Protein AF-A0A3C2DZD5-F1 (afdb_monomer)

Sequence (67 aa):
VGDSLRTDITGAENAGIDSLLVTDGLHREEIGLAMGETPDPVRLAGFCMAAGHFPNGAITSFRWNGE

Secondary structure (DSSP, 8-state):
-BS-IIIIIHHHHHHT---EEETTSTTTTTTTPPTTPPPPHHHHHHHHHHHT---SEEES-------

Radius of gyration: 11.72 Å; Cα contacts (8 Å, |Δi|>4): 98; chains: 1; bounding box: 23×34×27 Å

Nearest PDB structures (foldseek):
  2pd9-assembly1_A  TM=3.721E-01  e=4.879E+00  Homo sapiens
  2pdw-assembly1_A  TM=3.042E-01  e=2.261E+00  Homo sapiens
  2ikj-assembly1_A  TM=3.088E-01  e=2.789E+00  Homo sapiens
  5ls3-assembly2_A  TM=3.451E-01  e=8.535E+00  Pseudomonas aeruginosa

Solvent-accessible surface area (backbone atoms only — not comparable to full-atom values): 4133 Å² total; per-residue (Å²): 105,37,42,40,59,85,55,44,40,46,47,24,60,75,69,74,47,88,28,35,36,26,56,65,43,88,44,21,74,83,72,70,49,60,94,89,50,75,74,55,65,69,59,51,51,50,53,29,60,75,71,73,44,82,58,79,41,75,44,47,75,88,84,78,98,81,128

Foldseek 3Di:
DEADQVPQQVVCVVVVHAFEHAPQPDCVVVLPHDHPDDRDPVSVVVVCVVVVGDHPYYDNDDDDPDD

pLDDT: mean 83.99, std 14.01, range [48.12, 98.31]

Structure (mmCIF, N/CA/C/O backbone):
data_AF-A0A3C2DZD5-F1
#
_entry.id   AF-A0A3C2DZD5-F1
#
loop_
_atom_site.group_PDB
_atom_site.id
_atom_site.type_symbol
_atom_site.label_atom_id
_atom_site.label_alt_id
_atom_site.label_comp_id
_atom_site.label_asym_id
_atom_site.label_entity_id
_atom_site.label_seq_id
_atom_site.pdbx_PDB_ins_code
_atom_site.Cartn_x
_atom_site.Cartn_y
_atom_site.Cartn_z
_atom_site.occupancy
_atom_site.B_iso_or_equiv
_atom_site.auth_seq_id
_atom_site.auth_comp_id
_atom_site.auth_asym_id
_atom_site.auth_atom_id
_atom_site.pdbx_PDB_model_num
ATOM 1 N N . VAL A 1 1 ? -1.821 6.286 3.299 1.00 94.56 1 VAL A N 1
ATOM 2 C CA . VAL A 1 1 ? -0.984 6.226 2.077 1.00 94.56 1 VAL A CA 1
ATOM 3 C C . VAL A 1 1 ? 0.439 5.981 2.529 1.00 94.56 1 VAL A C 1
ATOM 5 O O . VAL A 1 1 ? 0.870 6.715 3.408 1.00 94.56 1 VAL A O 1
ATOM 8 N N . GLY A 1 2 ? 1.125 4.971 2.006 1.00 93.62 2 GLY A N 1
ATOM 9 C CA . GLY A 1 2 ? 2.488 4.632 2.429 1.00 93.62 2 GLY A CA 1
ATOM 10 C C . GLY A 1 2 ? 3.041 3.437 1.662 1.00 93.62 2 GLY A C 1
ATOM 11 O O . GLY A 1 2 ? 2.325 2.861 0.849 1.00 93.62 2 GLY A O 1
ATOM 12 N N . ASP A 1 3 ? 4.301 3.091 1.876 1.00 91.56 3 ASP A N 1
ATOM 13 C CA . ASP A 1 3 ? 5.053 2.088 1.112 1.00 91.56 3 ASP A CA 1
ATOM 14 C C . ASP A 1 3 ? 5.394 0.821 1.912 1.00 91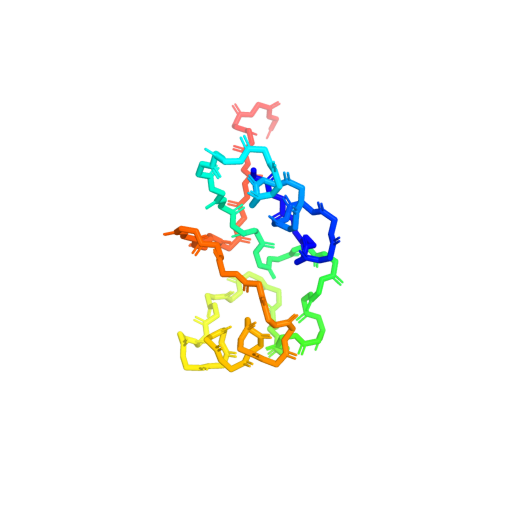.56 3 ASP A C 1
ATOM 16 O O . ASP A 1 3 ? 6.024 -0.107 1.394 1.00 91.56 3 ASP A O 1
ATOM 20 N N . SER A 1 4 ? 4.966 0.760 3.171 1.00 91.00 4 SER A N 1
ATOM 21 C CA . SER A 1 4 ? 5.229 -0.352 4.072 1.00 91.00 4 SER A CA 1
ATOM 22 C C . SER A 1 4 ? 3.934 -0.991 4.562 1.00 91.00 4 SER A C 1
ATOM 24 O O . SER A 1 4 ? 3.109 -0.359 5.228 1.00 91.00 4 SER A O 1
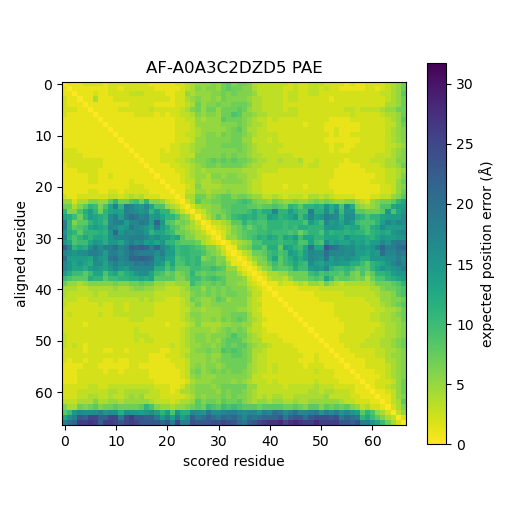ATOM 26 N N . LEU A 1 5 ? 3.782 -2.294 4.291 1.00 91.38 5 LEU A N 1
ATOM 27 C CA . LEU A 1 5 ? 2.654 -3.072 4.810 1.00 91.38 5 LEU A CA 1
ATOM 28 C C . LEU A 1 5 ? 2.642 -3.079 6.343 1.00 91.38 5 LEU A C 1
ATOM 30 O O . LEU A 1 5 ? 1.601 -2.841 6.940 1.00 91.38 5 LEU A O 1
ATOM 34 N N . ARG A 1 6 ? 3.810 -3.283 6.967 1.00 91.19 6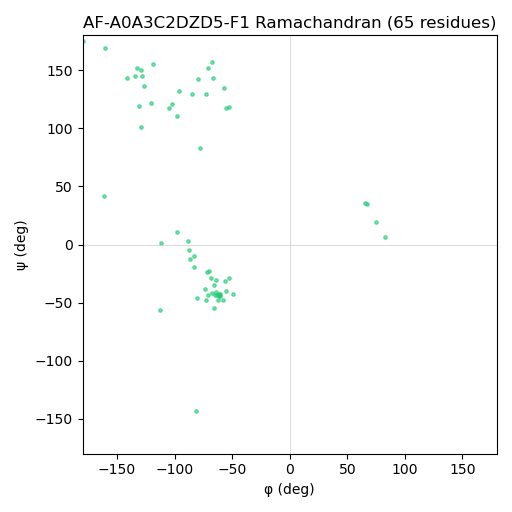 ARG A N 1
ATOM 35 C CA . ARG A 1 6 ? 3.964 -3.477 8.419 1.00 91.19 6 ARG A CA 1
ATOM 36 C C . ARG A 1 6 ? 3.752 -2.209 9.248 1.00 91.19 6 ARG A C 1
ATOM 38 O O . ARG A 1 6 ? 3.517 -2.295 10.452 1.00 91.19 6 ARG A O 1
ATOM 45 N N . THR A 1 7 ? 3.929 -1.034 8.650 1.00 92.75 7 THR A N 1
ATOM 46 C CA . THR A 1 7 ? 3.804 0.242 9.369 1.00 92.75 7 THR A CA 1
ATOM 47 C C . THR A 1 7 ? 2.601 1.026 8.886 1.00 92.75 7 THR A C 1
ATOM 49 O O . THR A 1 7 ? 1.722 1.329 9.689 1.00 92.75 7 THR A O 1
ATOM 52 N N . ASP A 1 8 ? 2.519 1.319 7.591 1.00 95.62 8 ASP A N 1
ATOM 53 C CA . ASP A 1 8 ? 1.524 2.257 7.075 1.00 95.62 8 ASP A CA 1
ATOM 54 C C . ASP A 1 8 ? 0.168 1.581 6.912 1.00 95.62 8 ASP A C 1
ATOM 56 O O . ASP A 1 8 ? -0.851 2.125 7.342 1.00 95.62 8 ASP A O 1
ATOM 60 N N . ILE A 1 9 ? 0.155 0.381 6.319 1.00 96.00 9 ILE A N 1
ATOM 61 C CA . ILE A 1 9 ? -1.090 -0.361 6.093 1.00 96.00 9 ILE A CA 1
ATOM 62 C C . ILE A 1 9 ? -1.613 -0.925 7.412 1.00 96.00 9 ILE A C 1
ATOM 64 O O . ILE A 1 9 ? -2.760 -0.656 7.753 1.00 96.00 9 ILE A O 1
ATOM 68 N N . THR A 1 10 ? -0.767 -1.569 8.223 1.00 96.88 10 THR A N 1
ATOM 69 C CA . THR A 1 10 ? -1.146 -1.986 9.586 1.00 96.88 10 THR A CA 1
ATOM 70 C C . THR A 1 10 ? -1.641 -0.804 10.430 1.00 96.88 10 THR A C 1
ATOM 72 O O . THR A 1 10 ? -2.600 -0.932 11.190 1.00 96.88 10 THR A O 1
ATOM 75 N N . GLY A 1 11 ? -1.010 0.369 10.309 1.00 97.75 11 GLY A N 1
ATOM 76 C CA . GLY A 1 11 ? -1.438 1.577 11.013 1.00 97.75 11 GLY A CA 1
ATOM 77 C C . GLY A 1 11 ? -2.832 2.044 10.591 1.00 97.75 11 GLY A C 1
ATOM 78 O O . GLY A 1 11 ? -3.654 2.368 11.447 1.00 97.75 11 GLY A O 1
ATOM 79 N N . ALA A 1 12 ? -3.116 2.037 9.288 1.00 98.06 12 ALA A N 1
ATOM 80 C CA . ALA A 1 12 ? -4.425 2.397 8.756 1.00 98.06 12 ALA A CA 1
ATOM 81 C C . ALA A 1 12 ? -5.521 1.383 9.127 1.00 98.06 12 ALA A C 1
ATOM 83 O O . ALA A 1 12 ? -6.602 1.798 9.543 1.00 98.06 12 ALA A O 1
ATOM 84 N N . GLU A 1 13 ? -5.230 0.078 9.065 1.00 97.50 13 GLU A N 1
ATOM 85 C CA . GLU A 1 13 ? -6.139 -0.984 9.523 1.00 97.50 13 GLU A CA 1
ATOM 86 C C . GLU A 1 13 ? -6.505 -0.796 11.002 1.00 97.50 13 GLU A C 1
ATOM 88 O O . GLU A 1 13 ? -7.684 -0.780 11.355 1.00 97.50 13 GLU A O 1
ATOM 93 N N . ASN A 1 14 ? -5.509 -0.556 11.862 1.00 97.81 14 ASN A N 1
ATOM 94 C CA . ASN A 1 14 ? -5.722 -0.303 13.292 1.00 97.81 14 ASN A CA 1
ATOM 95 C C . ASN A 1 14 ? -6.517 0.982 13.565 1.00 97.81 14 ASN A C 1
ATOM 97 O O . ASN A 1 14 ? -7.231 1.069 14.563 1.00 97.81 14 ASN A O 1
ATOM 101 N N . ALA A 1 15 ? -6.381 1.985 12.699 1.00 97.94 15 ALA A N 1
ATOM 102 C CA . ALA A 1 15 ? -7.130 3.233 12.785 1.00 97.94 15 ALA A CA 1
ATOM 103 C C . ALA A 1 15 ? -8.532 3.146 12.151 1.00 97.94 15 ALA A C 1
ATOM 105 O O . ALA A 1 15 ? -9.324 4.071 12.325 1.00 97.94 15 ALA A O 1
ATOM 106 N N . GLY A 1 16 ? -8.850 2.065 11.428 1.00 97.88 16 GLY A N 1
ATOM 107 C CA . GLY A 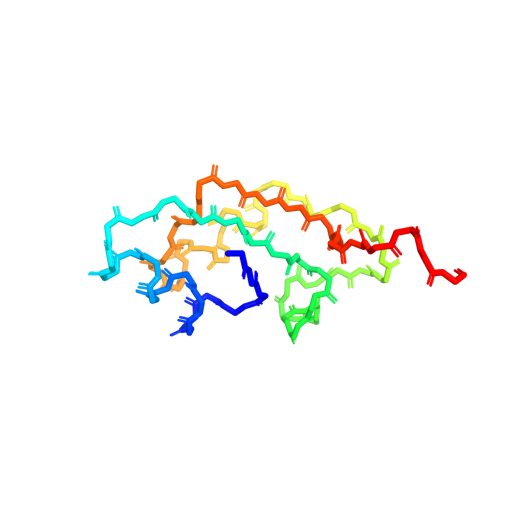1 16 ? -10.120 1.904 10.721 1.00 97.88 16 GLY A CA 1
ATOM 108 C C . GLY A 1 16 ? -10.301 2.882 9.556 1.00 97.88 16 GLY A C 1
ATOM 109 O O . GLY A 1 16 ? -11.417 3.348 9.326 1.00 97.88 16 GLY A O 1
ATOM 110 N N . ILE A 1 17 ? -9.218 3.230 8.854 1.00 98.06 17 ILE A N 1
ATOM 111 C CA . ILE A 1 17 ? -9.237 4.159 7.714 1.00 98.06 17 ILE A CA 1
ATOM 112 C C . ILE A 1 17 ? -8.769 3.488 6.425 1.00 98.06 17 ILE A C 1
ATOM 114 O O . ILE A 1 17 ? -7.970 2.551 6.449 1.00 98.06 17 ILE A O 1
ATOM 118 N N . ASP A 1 18 ? -9.212 4.031 5.292 1.00 98.31 18 ASP A N 1
ATOM 119 C CA . ASP A 1 18 ? -8.763 3.563 3.986 1.00 98.31 18 ASP A CA 1
ATOM 120 C C . ASP A 1 18 ? -7.272 3.851 3.762 1.00 98.31 18 ASP A C 1
ATOM 122 O O . ASP A 1 18 ? -6.726 4.894 4.142 1.00 98.31 18 ASP A O 1
ATOM 126 N N . SER A 1 19 ? -6.606 2.919 3.092 1.00 97.44 19 SER A N 1
ATOM 127 C CA . SER A 1 19 ? -5.177 2.947 2.834 1.00 97.44 19 SER A CA 1
ATOM 128 C C . SER A 1 19 ? -4.850 2.728 1.360 1.00 97.44 19 SER A C 1
ATOM 130 O O . SER A 1 19 ? -5.562 2.063 0.610 1.00 97.44 19 SER A O 1
ATOM 132 N N . LEU A 1 20 ? -3.737 3.326 0.940 1.00 95.94 20 LEU A N 1
ATOM 133 C CA . LEU A 1 20 ? -3.214 3.239 -0.416 1.00 95.94 20 LEU A CA 1
ATOM 134 C C . LEU A 1 20 ? -1.734 2.876 -0.326 1.00 95.94 20 LEU A C 1
ATOM 136 O O . LEU A 1 20 ? -0.965 3.633 0.276 1.00 95.94 20 LEU A O 1
ATOM 140 N N . LEU A 1 21 ? -1.362 1.732 -0.896 1.00 93.69 21 LEU A N 1
ATOM 141 C CA . LEU A 1 21 ? 0.015 1.248 -0.925 1.00 93.69 21 LEU A CA 1
ATOM 142 C C . LEU A 1 21 ? 0.776 1.861 -2.108 1.00 93.69 21 LEU A C 1
ATOM 144 O O . LEU A 1 21 ? 0.309 1.811 -3.244 1.00 93.69 21 LEU A O 1
ATOM 148 N N . VAL A 1 22 ? 1.955 2.416 -1.847 1.00 91.62 22 VAL A N 1
ATOM 149 C CA . VAL A 1 22 ? 2.884 2.937 -2.852 1.00 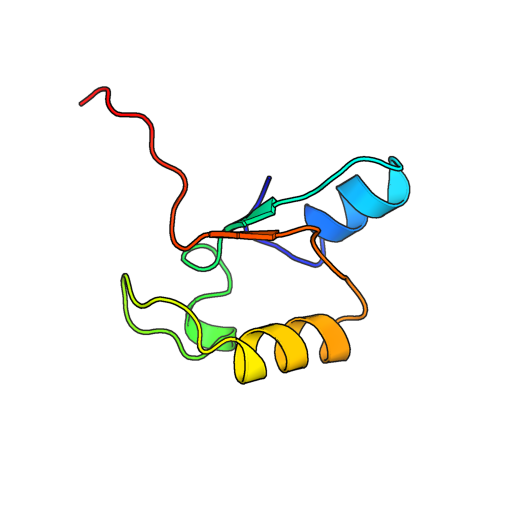91.62 22 VAL A CA 1
ATOM 150 C C . VAL A 1 22 ? 3.944 1.875 -3.123 1.00 91.62 22 VAL A C 1
ATOM 152 O O . VAL A 1 22 ? 4.760 1.567 -2.260 1.00 91.62 22 VAL A O 1
ATOM 155 N N . THR A 1 23 ? 3.922 1.278 -4.312 1.00 87.12 23 THR A N 1
ATOM 156 C CA . THR A 1 23 ? 4.693 0.055 -4.587 1.00 87.12 23 THR A CA 1
ATOM 157 C C . THR A 1 23 ? 6.127 0.304 -5.040 1.00 87.12 23 THR A C 1
ATOM 159 O O . THR A 1 23 ? 6.917 -0.634 -5.085 1.00 87.12 23 THR A O 1
ATOM 162 N N . ASP A 1 24 ? 6.481 1.543 -5.387 1.00 77.56 24 ASP A N 1
ATOM 163 C CA . ASP A 1 24 ? 7.853 1.917 -5.744 1.00 77.56 24 ASP A CA 1
ATOM 164 C C . ASP A 1 24 ? 8.723 2.347 -4.538 1.00 77.56 24 ASP A C 1
ATOM 166 O O . ASP A 1 24 ? 9.897 2.677 -4.708 1.00 77.56 24 ASP A O 1
ATOM 170 N N . GLY A 1 25 ? 8.195 2.293 -3.314 1.00 70.81 25 GLY A N 1
ATOM 171 C CA . GLY A 1 25 ? 8.956 2.605 -2.100 1.00 70.81 25 GLY A CA 1
ATOM 172 C C . GLY A 1 25 ? 9.834 1.451 -1.591 1.00 70.81 25 GLY A C 1
ATOM 173 O O . GLY A 1 25 ? 10.423 0.696 -2.366 1.00 70.81 25 GLY A O 1
ATOM 174 N N . LEU A 1 26 ? 9.928 1.312 -0.267 1.00 66.19 26 LEU A N 1
ATOM 175 C CA . LEU A 1 26 ? 10.875 0.459 0.464 1.00 66.19 26 LEU A CA 1
ATOM 176 C C . LEU A 1 26 ? 10.897 -1.020 0.029 1.00 66.19 26 LEU A C 1
ATOM 178 O O . LEU A 1 26 ? 11.938 -1.662 0.110 1.00 66.19 26 LEU A O 1
ATOM 182 N N . HIS A 1 27 ? 9.779 -1.556 -0.465 1.00 60.81 27 HIS A N 1
ATOM 183 C CA . HIS A 1 27 ? 9.630 -2.979 -0.801 1.00 60.81 27 HIS A CA 1
ATOM 184 C C . HIS A 1 27 ? 9.829 -3.280 -2.298 1.00 60.81 27 HIS A C 1
ATOM 186 O O . HIS A 1 27 ? 9.538 -4.387 -2.744 1.00 60.81 27 HIS A O 1
ATOM 192 N N . ARG A 1 28 ? 10.325 -2.324 -3.099 1.00 62.19 28 ARG A N 1
ATOM 193 C CA . ARG A 1 28 ? 10.483 -2.468 -4.563 1.00 62.19 28 ARG A CA 1
ATOM 194 C C . ARG A 1 28 ? 11.190 -3.773 -4.971 1.00 62.19 28 ARG A C 1
ATOM 196 O O . ARG A 1 28 ? 10.748 -4.446 -5.901 1.00 62.19 28 ARG A O 1
ATOM 203 N N . GLU A 1 29 ? 12.249 -4.146 -4.254 1.00 61.34 29 GLU A N 1
ATOM 204 C CA . GLU A 1 29 ? 13.009 -5.382 -4.493 1.00 61.34 29 GLU A CA 1
ATOM 205 C C . GLU A 1 29 ? 12.257 -6.638 -4.026 1.00 61.34 29 GLU A C 1
ATOM 207 O O . GLU A 1 29 ? 12.257 -7.649 -4.726 1.00 61.34 29 GLU A O 1
ATOM 212 N N . GLU A 1 30 ? 11.552 -6.567 -2.893 1.00 59.91 30 GLU A N 1
ATOM 213 C CA . GLU A 1 30 ? 10.770 -7.682 -2.336 1.00 59.91 30 GLU A CA 1
ATOM 214 C C . GLU A 1 30 ? 9.544 -8.032 -3.192 1.00 59.91 30 GLU A C 1
ATOM 216 O O . GLU A 1 30 ? 9.133 -9.190 -3.259 1.00 59.91 30 GLU A O 1
ATOM 221 N N . ILE A 1 31 ? 8.990 -7.046 -3.901 1.00 62.12 31 ILE A N 1
ATOM 222 C CA . ILE A 1 31 ? 7.867 -7.229 -4.831 1.00 62.12 31 ILE A CA 1
ATOM 223 C C . ILE A 1 31 ? 8.382 -7.606 -6.243 1.00 62.12 31 ILE A C 1
ATOM 225 O O . ILE A 1 31 ? 7.602 -7.935 -7.142 1.00 62.12 31 ILE A O 1
ATOM 229 N N . GLY A 1 32 ? 9.707 -7.615 -6.447 1.00 58.47 32 GLY A N 1
ATOM 230 C CA . GLY A 1 32 ? 10.351 -7.973 -7.710 1.00 58.47 32 GLY A CA 1
ATOM 231 C C . GLY A 1 32 ? 10.053 -6.992 -8.842 1.00 58.47 32 GLY A C 1
ATOM 232 O O . GLY A 1 32 ? 9.887 -7.428 -9.982 1.00 58.47 32 GLY A O 1
ATOM 233 N N . LEU A 1 33 ? 9.936 -5.697 -8.525 1.00 60.72 33 LEU A N 1
ATOM 234 C CA . LEU A 1 33 ? 9.589 -4.647 -9.481 1.00 60.72 33 LEU A CA 1
ATOM 235 C C . LEU A 1 33 ? 10.828 -3.948 -10.029 1.00 60.72 33 LEU A C 1
ATOM 237 O O . LEU A 1 33 ? 11.677 -3.477 -9.269 1.00 60.72 33 LEU A O 1
ATOM 241 N N . ALA A 1 34 ? 10.896 -3.791 -11.353 1.00 58.91 34 ALA A N 1
ATOM 242 C CA . ALA A 1 34 ? 11.817 -2.833 -11.946 1.00 58.91 34 ALA A CA 1
ATOM 243 C C . ALA A 1 34 ? 11.390 -1.391 -11.604 1.00 58.91 34 ALA A C 1
ATOM 245 O O . ALA A 1 34 ? 10.230 -1.106 -11.287 1.00 58.91 34 ALA A O 1
ATOM 246 N N . MET A 1 35 ? 12.336 -0.446 -11.662 1.00 55.56 35 MET A N 1
ATOM 247 C CA . MET A 1 35 ? 12.045 0.963 -11.389 1.00 55.56 35 MET A CA 1
ATOM 248 C C . MET A 1 35 ? 10.909 1.492 -12.285 1.00 55.56 35 MET A C 1
ATOM 250 O O . MET A 1 35 ? 11.072 1.566 -13.497 1.00 55.56 35 MET A O 1
ATOM 254 N N . GLY A 1 36 ? 9.785 1.914 -11.690 1.00 57.59 36 GLY A N 1
ATOM 255 C CA . GLY A 1 36 ? 8.669 2.538 -12.413 1.00 57.59 36 GLY A CA 1
ATOM 256 C C . GLY A 1 36 ? 7.695 1.561 -13.080 1.00 57.59 36 GLY A C 1
ATOM 257 O O . GLY A 1 36 ? 6.796 2.007 -13.789 1.00 57.59 36 GLY A O 1
ATOM 258 N N . GLU A 1 37 ? 7.843 0.257 -12.847 1.00 66.19 37 GLU A N 1
ATOM 259 C CA . GLU A 1 37 ? 6.923 -0.752 -13.364 1.00 66.19 37 GLU A CA 1
ATOM 260 C C . GLU A 1 37 ? 5.652 -0.841 -12.504 1.00 66.19 37 GLU A C 1
ATOM 262 O O . GLU A 1 37 ? 5.684 -0.710 -11.275 1.00 66.19 37 GLU A O 1
ATOM 267 N N . THR A 1 38 ? 4.504 -1.043 -13.151 1.00 68.00 38 THR A N 1
ATOM 268 C CA . THR A 1 38 ? 3.261 -1.351 -12.441 1.00 68.00 38 THR A CA 1
ATOM 269 C C . THR A 1 38 ? 3.338 -2.785 -11.919 1.00 68.00 38 THR A C 1
ATOM 271 O O . THR A 1 38 ? 3.631 -3.684 -12.706 1.00 68.00 38 THR A O 1
ATOM 274 N N . PRO A 1 39 ? 3.062 -3.030 -10.627 1.00 71.56 39 PRO A N 1
ATOM 275 C CA . PRO A 1 39 ? 3.058 -4.382 -10.102 1.00 71.5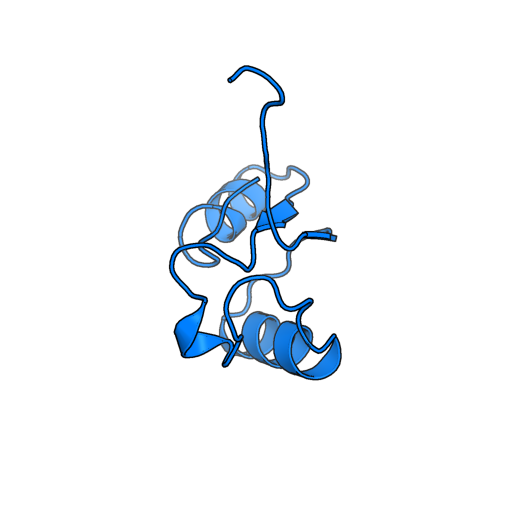6 39 PRO A CA 1
ATOM 276 C C . PRO A 1 39 ? 2.092 -5.283 -10.846 1.00 71.56 39 PRO A C 1
ATOM 278 O O . PRO A 1 39 ? 0.935 -4.916 -11.051 1.00 71.56 39 PRO A O 1
ATOM 281 N N . ASP A 1 40 ? 2.559 -6.488 -11.177 1.00 81.31 40 ASP A N 1
ATOM 282 C CA . ASP A 1 40 ? 1.673 -7.588 -11.533 1.00 81.31 40 ASP A CA 1
ATOM 283 C C . ASP A 1 40 ? 0.633 -7.741 -10.401 1.00 81.31 40 ASP A C 1
ATOM 285 O O . ASP A 1 40 ? 1.020 -8.009 -9.253 1.00 81.31 40 ASP A O 1
ATOM 289 N N . PRO A 1 41 ? -0.673 -7.571 -10.688 1.00 83.31 41 PRO A N 1
ATOM 290 C CA . PRO A 1 41 ? -1.716 -7.632 -9.669 1.00 83.31 41 PRO A CA 1
ATOM 291 C C . PRO A 1 41 ? -1.727 -8.948 -8.883 1.00 83.31 41 PRO A C 1
ATOM 293 O O . PRO A 1 41 ? -2.049 -8.951 -7.696 1.00 83.31 41 PRO A O 1
ATOM 296 N N . VAL A 1 42 ? -1.344 -10.063 -9.513 1.00 86.69 42 VAL A N 1
ATOM 297 C CA . VAL A 1 42 ? -1.278 -11.385 -8.876 1.00 86.69 42 VAL A CA 1
ATOM 298 C C . VAL A 1 42 ? -0.122 -11.442 -7.884 1.00 86.69 42 VAL A C 1
ATOM 300 O O . VAL A 1 42 ? -0.296 -11.924 -6.764 1.00 86.69 42 VAL A O 1
ATOM 303 N N . ARG A 1 43 ? 1.053 -10.915 -8.253 1.00 82.88 43 ARG A N 1
ATOM 304 C CA . ARG A 1 43 ? 2.201 -10.846 -7.332 1.00 82.88 43 ARG A CA 1
ATOM 305 C C . ARG A 1 43 ? 1.919 -9.926 -6.155 1.00 82.88 43 ARG A C 1
ATOM 307 O O . ARG A 1 43 ? 2.206 -10.295 -5.020 1.00 82.88 43 ARG A O 1
ATOM 314 N N . LEU A 1 44 ? 1.320 -8.765 -6.416 1.00 86.31 44 LEU A N 1
ATOM 315 C CA . LEU A 1 44 ? 0.959 -7.813 -5.372 1.00 86.31 44 LEU A CA 1
ATOM 316 C C . LEU A 1 44 ? -0.050 -8.412 -4.385 1.00 86.31 44 LEU A C 1
ATOM 318 O O . LEU A 1 44 ? 0.122 -8.278 -3.174 1.00 86.31 44 LEU A O 1
ATOM 322 N N . ALA A 1 45 ? -1.064 -9.121 -4.888 1.00 88.75 45 ALA A N 1
ATOM 323 C CA . ALA A 1 45 ? -2.011 -9.840 -4.044 1.00 88.75 45 ALA A CA 1
ATOM 324 C C . ALA A 1 45 ? -1.317 -10.928 -3.208 1.00 88.75 45 ALA A C 1
ATOM 326 O O . ALA A 1 45 ? -1.585 -11.045 -2.013 1.00 88.75 45 ALA A O 1
ATOM 327 N N . GLY A 1 46 ? -0.388 -11.684 -3.805 1.00 88.31 46 GLY A N 1
ATOM 328 C CA . GLY A 1 46 ? 0.418 -12.682 -3.097 1.00 88.31 46 GLY A CA 1
ATOM 329 C C . GLY A 1 46 ? 1.266 -12.082 -1.971 1.00 88.31 46 GLY A C 1
ATOM 330 O O . GLY A 1 46 ? 1.293 -12.629 -0.871 1.00 88.31 46 GLY A O 1
ATOM 331 N N . PHE A 1 47 ? 1.895 -10.932 -2.217 1.00 86.06 47 PHE A N 1
ATOM 332 C CA . PHE A 1 47 ? 2.670 -10.189 -1.222 1.00 86.06 47 PHE A CA 1
ATOM 333 C C . PHE A 1 47 ? 1.799 -9.715 -0.047 1.00 86.06 47 PHE A C 1
ATOM 335 O O . PHE A 1 47 ? 2.131 -9.970 1.110 1.00 86.06 47 PHE A O 1
ATOM 342 N N . CYS A 1 48 ? 0.640 -9.114 -0.336 1.00 91.69 48 CYS A N 1
ATOM 343 C CA . CYS A 1 48 ? -0.316 -8.684 0.691 1.00 91.69 48 CYS A CA 1
ATOM 344 C C . CYS A 1 48 ? -0.832 -9.872 1.519 1.00 91.69 48 CYS A C 1
ATOM 346 O O . CYS A 1 48 ? -0.859 -9.819 2.746 1.00 91.69 48 CYS A O 1
ATOM 348 N N . MET A 1 49 ? -1.175 -10.980 0.855 1.00 93.19 49 MET A N 1
ATOM 349 C CA . MET A 1 49 ? -1.654 -12.197 1.512 1.00 93.19 49 MET A CA 1
ATOM 350 C C . MET A 1 49 ? -0.590 -12.832 2.415 1.00 93.19 49 MET A C 1
ATOM 352 O O . MET A 1 49 ? -0.919 -13.271 3.513 1.00 93.19 49 MET A O 1
ATOM 356 N N . ALA A 1 50 ? 0.673 -12.863 1.982 1.00 89.81 50 ALA A N 1
ATOM 357 C CA . ALA A 1 50 ? 1.776 -13.386 2.787 1.00 89.81 50 ALA A CA 1
ATOM 358 C C . ALA A 1 50 ? 2.041 -12.536 4.042 1.00 89.81 50 ALA A C 1
ATOM 360 O O . ALA A 1 50 ? 2.386 -13.081 5.088 1.00 89.81 50 ALA A O 1
ATOM 361 N N . ALA A 1 51 ? 1.858 -11.217 3.943 1.00 90.06 51 ALA A N 1
ATOM 362 C CA . ALA A 1 51 ? 2.013 -10.287 5.058 1.00 90.06 51 ALA A CA 1
ATOM 363 C C . ALA A 1 51 ? 0.768 -10.184 5.960 1.00 90.06 51 ALA A C 1
ATOM 365 O O . ALA A 1 51 ? 0.883 -9.728 7.093 1.00 90.06 51 ALA A O 1
ATOM 366 N N . GLY A 1 52 ? -0.409 -10.593 5.474 1.00 95.00 52 GLY A N 1
ATOM 367 C CA . GLY A 1 52 ? -1.674 -10.518 6.211 1.00 95.00 52 GLY A CA 1
ATOM 368 C C . GLY A 1 52 ? -2.280 -9.113 6.308 1.00 95.00 52 GLY A C 1
ATOM 369 O O . GLY A 1 52 ? -3.118 -8.893 7.177 1.00 95.00 52 GLY A O 1
ATOM 370 N N . HIS A 1 53 ? -1.874 -8.189 5.433 1.00 95.38 53 HIS A N 1
ATOM 371 C CA . HIS A 1 53 ? -2.332 -6.794 5.417 1.00 95.38 53 HIS A CA 1
ATOM 372 C C . HIS A 1 53 ? -2.852 -6.415 4.033 1.00 95.38 53 HIS A C 1
ATOM 374 O O . HIS A 1 53 ? -2.216 -6.735 3.025 1.00 95.38 53 HIS A O 1
ATOM 380 N N . PHE A 1 54 ? -3.990 -5.720 3.975 1.00 94.88 54 PHE A N 1
ATOM 381 C CA . PHE A 1 54 ? -4.732 -5.518 2.728 1.00 94.88 54 PHE A CA 1
ATOM 382 C C . PHE A 1 54 ? -5.069 -4.040 2.497 1.00 94.88 54 PHE A C 1
ATOM 384 O O . PHE A 1 54 ? -6.035 -3.531 3.066 1.00 94.88 54 PHE A 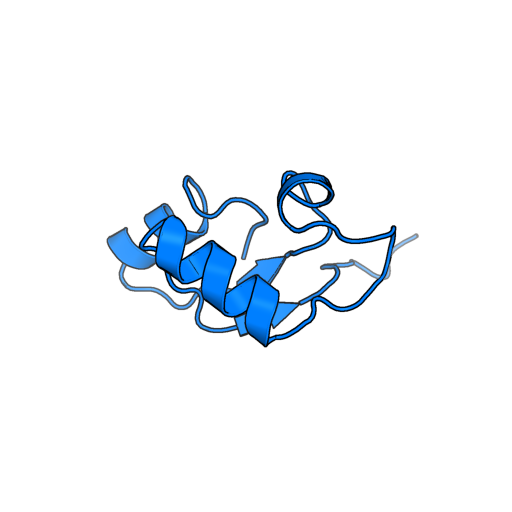O 1
ATOM 391 N N . PRO A 1 55 ? -4.312 -3.334 1.637 1.00 95.50 55 PRO A N 1
ATOM 392 C CA . PRO A 1 55 ? -4.637 -1.956 1.305 1.00 95.50 55 PRO A CA 1
ATOM 393 C C . PRO A 1 55 ? -5.900 -1.861 0.434 1.00 95.50 55 PRO A C 1
ATOM 395 O O . PRO A 1 55 ? -6.179 -2.754 -0.367 1.00 95.50 55 PRO A O 1
ATOM 398 N N . ASN A 1 56 ? -6.632 -0.745 0.515 1.00 97.12 56 ASN A N 1
ATOM 399 C CA . ASN A 1 56 ? -7.826 -0.506 -0.315 1.00 97.12 56 ASN A CA 1
ATOM 400 C C . ASN A 1 56 ? -7.480 -0.263 -1.789 1.00 97.12 56 ASN A C 1
ATOM 402 O O . ASN A 1 56 ? -8.314 -0.441 -2.676 1.00 97.12 56 ASN A O 1
ATOM 406 N N . GLY A 1 57 ? -6.249 0.161 -2.056 1.00 94.31 57 GLY A N 1
ATOM 407 C CA . GLY A 1 57 ? -5.717 0.303 -3.398 1.00 94.31 57 GLY A CA 1
ATOM 408 C C . GLY A 1 57 ? -4.199 0.340 -3.391 1.00 94.31 57 GLY A C 1
ATOM 409 O O . GLY A 1 57 ? -3.561 0.492 -2.348 1.00 94.31 57 GLY A O 1
ATOM 410 N N . ALA A 1 58 ? -3.615 0.243 -4.578 1.00 92.00 58 ALA A N 1
ATOM 411 C CA . ALA A 1 58 ? -2.185 0.396 -4.768 1.00 92.00 58 ALA A CA 1
ATOM 412 C C . ALA A 1 58 ? -1.894 1.305 -5.961 1.00 92.00 58 ALA A C 1
ATOM 414 O O . ALA A 1 58 ? -2.622 1.303 -6.954 1.00 92.00 58 ALA A O 1
ATOM 415 N N . ILE A 1 59 ? -0.822 2.079 -5.849 1.00 90.31 59 ILE A N 1
ATOM 416 C CA . ILE A 1 59 ? -0.299 2.950 -6.900 1.00 90.31 59 ILE A CA 1
ATOM 417 C C . ILE A 1 59 ? 1.206 2.744 -7.019 1.00 90.31 59 ILE A C 1
ATOM 419 O O . ILE A 1 59 ? 1.873 2.431 -6.036 1.00 90.31 59 ILE A O 1
ATOM 423 N N . THR A 1 60 ? 1.761 2.970 -8.210 1.00 87.00 60 THR A N 1
ATOM 424 C CA . THR A 1 60 ? 3.213 2.875 -8.401 1.00 87.00 60 THR A CA 1
ATOM 425 C C . THR A 1 60 ? 3.939 3.957 -7.606 1.00 87.00 60 THR A C 1
ATOM 427 O O . THR A 1 60 ? 4.777 3.639 -6.776 1.00 87.00 60 THR A O 1
ATOM 430 N N . SER A 1 61 ? 3.590 5.231 -7.801 1.00 87.00 61 SER A N 1
ATOM 431 C CA . SER A 1 61 ? 4.271 6.354 -7.145 1.00 87.00 61 SER A CA 1
ATOM 432 C C . SER A 1 61 ? 3.291 7.443 -6.729 1.00 87.00 61 SER A C 1
ATOM 434 O O . SER A 1 61 ? 2.372 7.760 -7.487 1.00 87.00 61 SER A O 1
ATOM 436 N N . PHE A 1 62 ? 3.541 8.076 -5.586 1.00 88.94 62 PHE A N 1
ATOM 437 C CA . PHE A 1 62 ? 2.828 9.267 -5.127 1.00 88.94 62 PHE A CA 1
ATOM 438 C C . PHE A 1 62 ? 3.728 10.496 -5.315 1.00 88.94 62 PHE A C 1
ATOM 440 O O . PHE A 1 62 ? 4.816 10.548 -4.747 1.00 88.94 62 PHE A O 1
ATOM 447 N N . ARG A 1 63 ? 3.321 11.459 -6.152 1.00 86.69 63 ARG A N 1
ATOM 448 C CA . ARG A 1 63 ? 4.162 12.601 -6.556 1.00 86.69 63 ARG A CA 1
ATOM 449 C C . ARG A 1 63 ? 3.446 13.928 -6.347 1.00 86.69 63 ARG A C 1
ATOM 451 O O . ARG A 1 63 ? 2.245 14.028 -6.588 1.00 86.69 63 ARG A O 1
ATOM 458 N N . TRP A 1 64 ? 4.212 14.947 -5.975 1.00 86.50 64 TRP A N 1
ATOM 459 C CA . TRP A 1 64 ? 3.778 16.339 -5.984 1.00 86.50 64 TRP A CA 1
ATOM 460 C C . TRP A 1 64 ? 4.380 17.014 -7.214 1.00 86.50 64 TRP A C 1
ATOM 462 O O . TRP A 1 64 ? 5.596 17.025 -7.376 1.00 86.50 64 TRP A O 1
ATOM 472 N N . ASN A 1 65 ? 3.535 17.547 -8.098 1.00 74.75 65 ASN A N 1
ATOM 473 C CA . ASN A 1 65 ? 3.991 18.322 -9.251 1.00 74.75 65 ASN A CA 1
ATOM 474 C C . ASN A 1 65 ? 4.370 19.722 -8.758 1.00 74.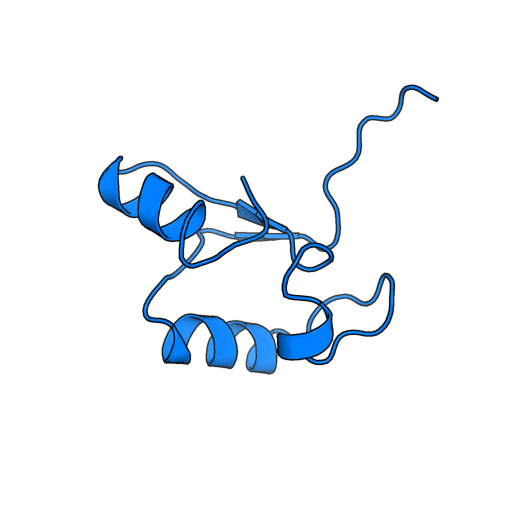75 65 ASN A C 1
ATOM 476 O O . ASN A 1 65 ? 3.543 20.634 -8.761 1.00 74.75 65 ASN A O 1
ATOM 480 N N . GLY A 1 66 ? 5.588 19.849 -8.247 1.00 63.69 66 GLY A N 1
ATOM 481 C CA . GLY A 1 66 ? 6.097 21.071 -7.643 1.00 63.69 66 GLY A CA 1
ATOM 482 C C . GLY A 1 66 ? 7.616 21.085 -7.561 1.00 63.69 66 GLY A C 1
ATOM 483 O O . GLY A 1 66 ? 8.124 21.456 -6.515 1.00 63.69 66 GLY A O 1
ATOM 484 N N . GLU A 1 67 ? 8.291 20.624 -8.619 1.00 48.12 67 GLU A N 1
ATOM 485 C CA . GLU A 1 67 ? 9.652 20.974 -9.072 1.00 48.12 67 GLU A CA 1
ATOM 486 C C . GLU A 1 67 ? 9.903 20.337 -10.449 1.00 48.12 67 GLU A C 1
ATOM 488 O O . GLU A 1 67 ? 9.522 19.156 -10.638 1.00 48.12 67 GLU A O 1
#

Mean predicted aligned error: 5.54 Å

=== Feature glossary ===
Key to the feature types in this record:

Secondary structure (8-state, DSSP). Secondary structure is the local, repeating backbone conformation. DSSP classifies it into eight states by reading the hydrogen-bond network: three helix types (H, G, I), two β types (E, B), two non-regular types (T, S), and unstructured coil (-).

Backbone torsions (φ/ψ). Backbone dihedral angles. Every residue except chain termini has a φ (preceding-C → N → Cα → C) and a ψ (N → Cα → C → next-N). They are reported in degrees following the IUPAC sign convention. Secondary structure is essentially a statement about which (φ, ψ) basin each residue occupies.

Predicted aligned error. Predicted Aligned Error (PAE) is an AlphaFold confidence matrix: entry (i, j) is the expected error in the position of residue j, in ångströms, when the prediction is superimposed on the true structure at residue i. Low PAE within a block of residues means that block is internally rigid and well-predicted; high PAE between two blocks means their relative placement is uncertain even if each block individually is confident.

B-factor. B-factor (Debye–Waller factor) reflects atomic displacement in the crystal lattice. It is an experimental observable (units Å²), not a prediction; low values mean the atom is pinned down, high values mean it moves or is heterogeneous across the crystal.

Secondary structure (3-state, P-SEA). Three-state secondary structure (P-SEA) collapses the eight DSSP classes into helix (a), strand (b), and coil (c). P-SEA assigns these from Cα geometry alone — distances and angles — without requiring backbone oxygens, so it works on any Cα trace.

Sequence. Primary structure: the covalent order of the twenty standard amino acids along the backbone. Two proteins with the same sequence will (almost always) fold to the same structure; two with 30% identity often share a fold but not the details.

pLDDT. pLDDT is the predicted lDDT-Cα score: AlphaFold's confidence that the local environment of each residue (all inter-atomic distances within 15 Å) is correctly placed. It is a per-residue number between 0 and 100, with higher meaning more reliable.

InterPro / GO / CATH / organism. Functional annotations link the protein to curated databases. InterPro entries identify conserved domains and families by matching the sequence against member-database signatures (Pfam, PROSITE, CDD, …). Gene Ontology (GO) terms describe molecular function, biological process, and cellular component in a controlled vocabulary. CATH places the structure in a hierarchical fold classification (Class/Architecture/Topology/Homologous-superfamily). The organism is the source species.

Contact-map, Ramachandran, and PAE plots. Three diagnostic plots accompany the record. The Cα contact map visualizes the tertiary structure as a 2D adjacency matrix (8 Å cutoff, sequence-local contacts suppressed). The Ramachandran plot shows the distribution of backbone (φ, ψ) torsions, with points in the α and β basins reflecting 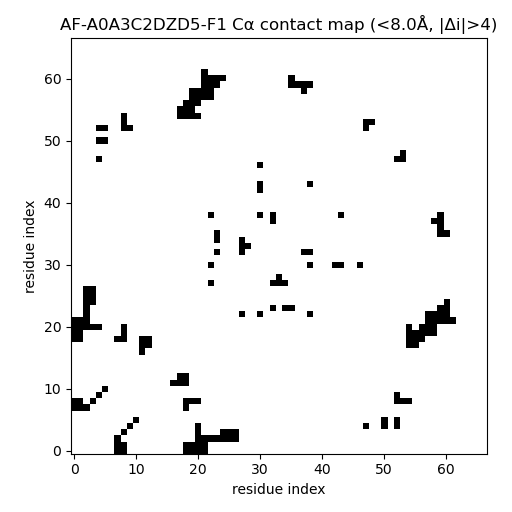secondary structure content. The PAE plot shows AlphaFold's inter-residue confidence as a color matrix.

mmCIF coordinates. The mmCIF table is the protein's shape written out atom by atom. For each backbone N, Cα, C, and carbonyl O, it records an (x, y, z) coordinate triple in Å plus the residue type, chain letter, and residue number.

Radius of gyration, Cα contacts, bounding box. Three whole-structure scalars: the radius of gyration (RMS distance of Cα from centroid, in Å), the count of Cα–Cα contacts (pairs closer than 8 Å and separated by more than four residues in sequence — i.e. tertiary, not local, contacts), and the bounding-box dimensions. Together they distinguish compact globular folds from extended fibres or disordered chains.

Foldseek 3Di. The Foldseek 3Di string encodes local tertiary geometry as a 20-letter alphabet — one character per residue — derived from the relative positions of nearby Cα atoms. Unlike the amino-acid sequence, 3Di is a direct function of the 3D structure, so two proteins with the same fold have similar 3Di strings even at low sequence identity.

Rendered structure images. Six rendered views show the 3D structure from the faces of a cube — i.e. along ±x, ±y, ±z. Rendering representation is drawn randomly per protein from cartoon (secondary-structure ribbons), sticks (backbone bonds), or molecular surface; coloring is either N→C rainbow (blue at the N-terminus through red at the C-terminus) or one color per chain.

Nearest PDB structures. The Foldseek neighbor list gives the closest experimentally determined structures in the PDB, ranked by structural alignment. TM-score near 1 means near-identical fold; near 0.3 means only rough topology match. This is how one finds what a novel AlphaFold prediction most resembles in the solved-structure universe.

Solvent-accessible surface area. SASA measures how much of the protein is reachable by solvent. It is computed by rolling a water-sized probe over the atomic surface and summing the exposed area (Å²). Per-residue SASA distinguishes core (buried, low SASA) from surface (exposed, high SASA) residues; total SASA is a whole-molecule size measure.